Protein AF-A0A923ZLE6-F1 (afdb_monomer_lite)

Radius of gyration: 15.28 Å; chains: 1; bounding box: 30×18×50 Å

Secondary structure (DSSP, 8-state):
---------------S-TTSSEEE-TTS-EEEEEEEEETTEEEEEEEEEES-HHHHHHHHHH-

Structure (mmCIF, N/CA/C/O backbone):
data_AF-A0A923ZLE6-F1
#
_entry.id   AF-A0A923ZLE6-F1
#
loop_
_atom_site.group_PDB
_atom_site.id
_atom_site.type_symbol
_atom_site.label_atom_id
_atom_site.label_alt_id
_atom_site.label_comp_id
_atom_site.label_asym_id
_atom_site.label_entity_id
_atom_site.label_seq_id
_atom_site.pdbx_PDB_ins_code
_atom_site.Cartn_x
_atom_site.Cartn_y
_atom_site.Cartn_z
_atom_site.occupancy
_atom_site.B_iso_or_equiv
_atom_site.auth_seq_id
_atom_site.auth_comp_id
_atom_site.auth_asym_id
_atom_site.auth_atom_id
_atom_site.pdbx_PDB_model_num
ATOM 1 N N . MET A 1 1 ? -8.178 12.941 -39.469 1.00 42.44 1 MET A N 1
ATOM 2 C CA . MET A 1 1 ? -9.106 12.269 -38.526 1.00 42.44 1 MET A CA 1
ATOM 3 C C . MET A 1 1 ? -8.342 11.865 -37.264 1.00 42.44 1 MET A C 1
ATOM 5 O O . MET A 1 1 ? -7.676 10.840 -37.277 1.00 42.44 1 MET A O 1
ATOM 9 N N . ILE A 1 2 ? -8.366 12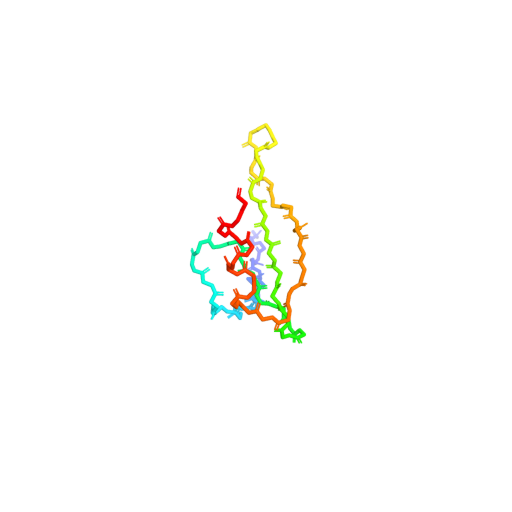.672 -36.197 1.00 52.47 2 ILE A N 1
ATOM 10 C CA . ILE A 1 2 ? -7.644 12.373 -34.943 1.00 52.47 2 ILE A CA 1
ATOM 11 C C . ILE A 1 2 ? -8.671 11.878 -33.921 1.00 52.47 2 ILE A C 1
ATOM 13 O O . ILE A 1 2 ? -9.587 12.606 -33.547 1.00 52.47 2 ILE A O 1
ATOM 17 N N . ARG A 1 3 ? -8.564 10.602 -33.534 1.00 52.25 3 ARG A N 1
ATOM 18 C CA . ARG A 1 3 ? -9.490 9.936 -32.607 1.00 52.25 3 ARG A CA 1
ATOM 19 C C . ARG A 1 3 ? -9.419 10.617 -31.237 1.00 52.25 3 ARG A C 1
ATOM 21 O O . ARG A 1 3 ? -8.360 10.657 -30.618 1.00 52.25 3 ARG A O 1
ATOM 28 N N . GLY A 1 4 ? -10.553 11.150 -30.783 1.00 49.84 4 GLY A N 1
ATOM 29 C CA . GLY A 1 4 ? -10.687 11.819 -29.493 1.00 49.84 4 GLY A CA 1
ATOM 30 C C . GLY A 1 4 ? -10.258 10.914 -28.341 1.00 49.84 4 GLY A C 1
ATOM 31 O O . GLY A 1 4 ? -10.829 9.845 -28.118 1.00 49.84 4 GLY A O 1
ATOM 32 N N . ILE A 1 5 ? -9.245 11.352 -27.598 1.00 64.88 5 ILE A N 1
ATOM 33 C CA . ILE A 1 5 ? -8.791 10.695 -26.375 1.00 64.88 5 ILE A CA 1
ATOM 34 C C . ILE A 1 5 ? -9.894 10.903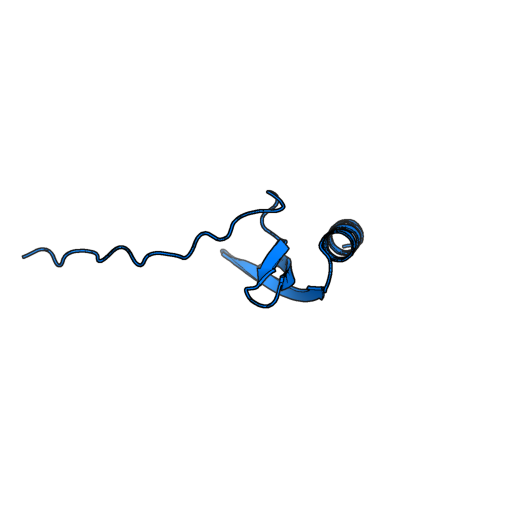 -25.330 1.00 64.88 5 ILE A C 1
ATOM 36 O O . ILE A 1 5 ? -9.961 11.947 -24.681 1.00 64.88 5 ILE A O 1
ATOM 40 N N . LYS A 1 6 ? -10.788 9.919 -25.166 1.00 59.12 6 LYS A N 1
ATOM 41 C CA . LYS A 1 6 ? -11.702 9.871 -24.018 1.00 59.12 6 LYS A CA 1
ATOM 42 C C . LYS A 1 6 ? -10.838 9.769 -22.762 1.00 59.12 6 LYS A C 1
ATOM 44 O O . LYS A 1 6 ? -10.366 8.684 -22.424 1.00 59.12 6 LYS A O 1
ATOM 49 N N . ARG A 1 7 ? -10.593 10.894 -22.083 1.00 59.28 7 ARG A N 1
ATOM 50 C CA . ARG A 1 7 ? -9.970 10.907 -20.755 1.00 59.28 7 ARG A CA 1
ATOM 51 C C . ARG A 1 7 ? -10.831 10.027 -19.848 1.00 59.28 7 ARG A C 1
ATOM 53 O O . ARG A 1 7 ? -11.929 10.422 -19.465 1.00 59.28 7 ARG A O 1
ATOM 60 N N . ARG A 1 8 ? -10.372 8.802 -19.554 1.00 56.94 8 ARG A N 1
ATOM 61 C CA . ARG A 1 8 ? -10.991 7.962 -18.522 1.00 56.94 8 ARG A CA 1
ATOM 62 C C . ARG A 1 8 ? -10.972 8.785 -17.240 1.00 56.94 8 ARG A C 1
ATOM 64 O O . ARG A 1 8 ? -9.897 9.202 -16.815 1.00 56.94 8 ARG A O 1
ATOM 71 N N . LYS A 1 9 ? -12.145 9.026 -16.646 1.00 49.19 9 LYS A N 1
ATOM 72 C CA . LYS A 1 9 ? -12.255 9.529 -15.274 1.00 49.19 9 LYS A CA 1
ATOM 73 C C . LYS A 1 9 ? -11.562 8.508 -14.369 1.00 49.19 9 LYS A C 1
ATOM 75 O O . LYS A 1 9 ? -12.156 7.508 -13.982 1.00 49.19 9 LYS A O 1
ATOM 80 N N . VAL A 1 10 ? -10.274 8.708 -14.108 1.00 57.53 10 VAL A N 1
ATOM 81 C CA . VAL A 1 10 ? -9.581 8.026 -13.019 1.00 57.53 10 VAL A CA 1
ATOM 82 C C . VAL A 1 10 ? -10.231 8.541 -11.748 1.00 57.53 10 VAL A C 1
ATOM 84 O O . VAL A 1 10 ? -10.243 9.741 -11.504 1.00 57.53 10 VAL A O 1
ATOM 87 N N . ASN A 1 11 ? -10.874 7.647 -11.005 1.00 54.16 11 ASN A N 1
ATOM 88 C CA . ASN A 1 11 ? -11.565 8.002 -9.777 1.00 54.16 11 ASN A CA 1
ATOM 89 C C . ASN A 1 11 ? -10.501 8.419 -8.748 1.00 54.16 11 ASN A C 1
ATOM 91 O O . ASN A 1 11 ? -9.768 7.573 -8.234 1.00 54.16 11 ASN A O 1
ATOM 95 N N . VAL A 1 12 ? -10.350 9.726 -8.531 1.00 56.56 12 VAL A N 1
ATOM 96 C CA . VAL A 1 12 ? -9.307 10.319 -7.682 1.00 56.56 12 VAL A CA 1
ATOM 97 C C . VAL A 1 12 ? -9.797 10.351 -6.229 1.00 56.56 12 VAL A C 1
ATOM 99 O O . VAL A 1 12 ? -10.077 11.406 -5.677 1.00 56.56 12 VAL A O 1
ATOM 102 N N . PHE A 1 13 ? -9.935 9.183 -5.597 1.00 52.16 13 PHE A N 1
ATOM 103 C CA . PHE A 1 13 ? -10.092 9.097 -4.139 1.00 52.16 13 PHE A CA 1
ATOM 104 C C . PHE A 1 13 ? -8.707 9.234 -3.482 1.00 52.16 13 PHE A C 1
ATOM 106 O O . PHE A 1 13 ? -8.071 8.243 -3.126 1.00 52.16 13 PHE 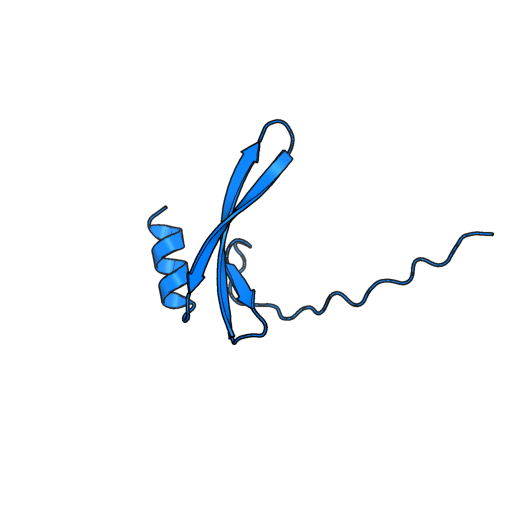A O 1
ATOM 113 N N . THR A 1 14 ? -8.196 10.460 -3.374 1.00 56.44 14 THR A N 1
ATOM 114 C CA . THR A 1 14 ? -6.938 10.792 -2.669 1.00 56.44 14 THR A CA 1
ATOM 115 C C . THR A 1 14 ? -7.250 11.775 -1.540 1.00 56.44 14 THR A C 1
ATOM 117 O O . THR A 1 14 ? -8.071 12.658 -1.746 1.00 56.44 14 THR A O 1
ATOM 120 N N . ALA A 1 15 ? -6.665 11.723 -0.344 1.00 56.31 15 ALA A N 1
ATOM 121 C CA . ALA A 1 15 ? -5.456 11.055 0.151 1.00 56.31 15 ALA A CA 1
ATOM 122 C C . ALA A 1 15 ? -5.667 10.669 1.633 1.00 56.31 15 ALA A C 1
ATOM 124 O O . ALA A 1 15 ? -6.598 11.195 2.248 1.00 56.31 15 ALA A O 1
ATOM 125 N N . PRO A 1 16 ? -4.883 9.739 2.211 1.00 52.75 16 PRO A N 1
ATOM 126 C CA . PRO A 1 16 ? -3.647 10.150 2.911 1.00 52.75 16 PRO A CA 1
ATOM 127 C C . PRO A 1 16 ? -2.556 9.071 2.717 1.00 52.75 16 PRO A C 1
ATOM 129 O O . PRO A 1 16 ? -2.821 7.892 2.904 1.00 52.75 16 PRO A O 1
ATOM 132 N N . ASP A 1 17 ? -1.354 9.313 2.199 1.00 52.41 17 ASP A N 1
ATOM 133 C CA . ASP A 1 17 ? -0.352 10.345 2.471 1.00 52.41 17 ASP A CA 1
ATOM 134 C C . ASP A 1 17 ? 0.651 10.381 1.297 1.00 52.41 17 ASP A C 1
ATOM 136 O O . ASP A 1 17 ? 0.798 9.447 0.505 1.00 52.41 17 ASP A O 1
ATOM 140 N N . CYS A 1 18 ? 1.315 11.519 1.136 1.00 48.59 18 CYS A N 1
ATOM 141 C CA . CYS A 1 18 ? 1.944 11.972 -0.105 1.00 48.59 18 CYS A CA 1
ATOM 142 C C . CYS A 1 18 ? 3.269 11.291 -0.513 1.00 48.59 18 CYS A C 1
ATOM 144 O O . CYS A 1 18 ? 3.806 11.641 -1.563 1.00 48.59 18 CYS A O 1
ATOM 146 N N . ASN A 1 19 ? 3.757 10.268 0.200 1.00 59.53 19 ASN A N 1
ATOM 147 C CA . ASN A 1 19 ? 4.905 9.463 -0.262 1.00 59.53 19 ASN A CA 1
ATOM 148 C C . ASN A 1 19 ? 4.541 8.451 -1.371 1.00 59.53 19 ASN A C 1
ATOM 150 O O . ASN A 1 19 ? 5.405 7.896 -2.064 1.00 59.53 19 ASN A O 1
ATOM 154 N N . GLY A 1 20 ? 3.243 8.253 -1.618 1.00 69.69 20 GLY A N 1
ATOM 155 C CA . GLY A 1 20 ? 2.728 7.505 -2.766 1.00 69.69 20 GLY A CA 1
ATOM 156 C C . GLY A 1 20 ? 2.856 5.983 -2.655 1.00 69.69 20 GLY A C 1
ATOM 157 O O . GLY A 1 20 ? 2.656 5.298 -3.667 1.00 69.69 20 GLY A O 1
ATOM 158 N N . MET A 1 21 ? 3.214 5.463 -1.473 1.00 85.69 21 MET A N 1
ATOM 159 C CA . MET A 1 21 ? 3.289 4.025 -1.183 1.00 85.69 21 MET A CA 1
ATOM 160 C C . MET A 1 21 ? 2.041 3.463 -0.513 1.00 85.69 21 MET A C 1
ATOM 162 O O . MET A 1 21 ? 1.761 2.283 -0.699 1.00 85.69 21 MET A O 1
ATOM 166 N N . ILE A 1 22 ? 1.246 4.275 0.179 1.00 88.12 22 ILE A N 1
ATOM 167 C CA . ILE A 1 22 ? -0.028 3.838 0.753 1.00 88.12 22 ILE A CA 1
ATOM 168 C C . ILE A 1 22 ? -1.172 4.276 -0.166 1.00 88.12 22 ILE A C 1
ATOM 170 O O . ILE A 1 22 ? -1.215 5.405 -0.655 1.00 88.12 22 ILE A O 1
ATOM 174 N N . ARG A 1 23 ? -2.107 3.363 -0.442 1.00 87.38 23 ARG A N 1
ATOM 175 C CA . ARG A 1 23 ? -3.321 3.635 -1.222 1.00 87.38 23 ARG A CA 1
ATOM 176 C C . ARG A 1 23 ? -4.549 3.132 -0.480 1.00 87.38 23 ARG A C 1
ATOM 178 O O . ARG A 1 23 ? -4.630 1.950 -0.156 1.00 87.38 23 ARG A O 1
ATOM 185 N N . LYS A 1 24 ? -5.546 4.000 -0.324 1.00 86.62 24 LYS A N 1
ATOM 186 C CA . LYS A 1 24 ? -6.868 3.620 0.177 1.00 86.62 24 LYS A CA 1
ATOM 187 C C . LYS A 1 24 ? -7.648 2.835 -0.885 1.00 86.62 24 LYS A C 1
ATOM 189 O O . LYS A 1 24 ? -7.670 3.207 -2.062 1.00 86.62 24 LYS A O 1
ATOM 194 N N . LEU A 1 25 ? -8.247 1.725 -0.477 1.00 88.06 25 LEU A N 1
ATOM 195 C CA . LEU A 1 25 ? -9.141 0.901 -1.281 1.00 88.06 25 LEU A CA 1
ATOM 196 C C . LEU A 1 25 ? -10.593 1.338 -1.069 1.00 88.06 25 LEU A C 1
ATOM 198 O O . LEU A 1 25 ? -10.940 1.932 -0.050 1.00 88.06 25 LEU A O 1
ATOM 202 N N . ASN A 1 26 ? -11.462 0.995 -2.022 1.00 85.56 26 ASN A N 1
ATOM 203 C CA . ASN A 1 26 ? -12.900 1.265 -1.908 1.00 85.56 26 ASN A CA 1
ATOM 204 C C . ASN A 1 26 ? -13.552 0.482 -0.758 1.00 85.56 26 ASN A C 1
ATOM 206 O O . ASN A 1 26 ? -14.597 0.888 -0.269 1.00 85.56 26 ASN A O 1
ATOM 210 N N . THR A 1 27 ? -12.920 -0.608 -0.312 1.00 86.81 27 THR A N 1
ATOM 211 C CA . THR A 1 27 ? -13.311 -1.380 0.876 1.00 86.81 27 THR A CA 1
ATOM 212 C C . THR A 1 27 ? -13.047 -0.633 2.188 1.00 86.81 27 THR A C 1
ATOM 214 O O . THR A 1 27 ? -13.490 -1.076 3.238 1.00 86.81 27 THR A O 1
ATOM 217 N N . GLY A 1 28 ? -12.328 0.496 2.151 1.00 87.19 28 GLY A N 1
ATOM 218 C CA . GLY A 1 28 ? -11.901 1.244 3.336 1.00 87.19 28 GLY A CA 1
ATOM 219 C C . GLY A 1 28 ? -10.525 0.834 3.866 1.00 87.19 28 GLY A C 1
ATOM 220 O O . GLY A 1 28 ? -9.949 1.565 4.668 1.00 87.19 28 GLY A O 1
ATOM 221 N N . GLU A 1 29 ? -9.971 -0.272 3.371 1.00 90.31 29 GLU A N 1
ATOM 222 C CA . GLU A 1 29 ? -8.633 -0.759 3.710 1.00 90.31 29 GLU A CA 1
ATOM 223 C C . GLU A 1 29 ? -7.521 0.066 3.045 1.00 90.31 29 GLU A C 1
ATOM 225 O O . GLU A 1 29 ? -7.727 0.778 2.060 1.00 90.31 29 GLU A O 1
ATOM 230 N N . TYR A 1 30 ? -6.301 -0.077 3.550 1.00 90.75 30 TYR A N 1
ATOM 231 C CA . TYR A 1 30 ? -5.102 0.617 3.100 1.00 90.75 30 TYR A CA 1
ATOM 232 C C . TYR A 1 30 ? -4.096 -0.393 2.560 1.00 90.75 30 TYR A C 1
ATOM 234 O O . TYR A 1 30 ? -3.584 -1.233 3.292 1.00 90.75 30 TYR A O 1
ATOM 242 N N . ARG A 1 31 ? -3.778 -0.319 1.269 1.00 90.44 31 ARG A N 1
ATOM 243 C CA . ARG A 1 31 ? -2.738 -1.148 0.652 1.00 90.44 31 ARG A CA 1
ATOM 244 C C . ARG A 1 31 ? -1.396 -0.426 0.692 1.00 90.44 31 ARG A C 1
ATOM 246 O O . ARG A 1 31 ? -1.312 0.705 0.213 1.00 90.44 31 ARG A O 1
ATOM 253 N N . LEU A 1 32 ? -0.362 -1.100 1.188 1.00 90.25 32 LEU A N 1
ATOM 254 C CA . LEU A 1 32 ? 1.019 -0.611 1.200 1.00 90.25 32 LEU A CA 1
ATOM 255 C C . LEU A 1 32 ? 1.816 -1.216 0.038 1.00 90.25 32 LEU A C 1
ATOM 257 O O . LEU A 1 32 ? 1.783 -2.428 -0.205 1.00 90.25 32 LEU A O 1
ATOM 261 N N . TYR A 1 33 ? 2.554 -0.366 -0.666 1.00 89.25 33 TYR A N 1
ATOM 262 C CA . TYR A 1 33 ? 3.473 -0.728 -1.734 1.00 89.25 33 TYR A CA 1
ATOM 263 C C . TYR A 1 33 ? 4.920 -0.445 -1.330 1.00 89.25 33 TYR A C 1
ATOM 265 O O . TYR A 1 33 ? 5.198 0.529 -0.647 1.00 89.25 33 TYR A O 1
ATOM 273 N N . HIS A 1 34 ? 5.854 -1.238 -1.847 1.00 84.56 34 HIS A N 1
ATOM 274 C CA . HIS A 1 34 ? 7.285 -0.936 -1.815 1.00 84.56 34 HIS A CA 1
ATOM 275 C C . HIS A 1 34 ? 7.810 -0.695 -3.232 1.00 84.56 34 HIS A C 1
ATOM 277 O O . HIS A 1 34 ? 7.412 -1.390 -4.177 1.00 84.56 34 HIS A O 1
ATOM 283 N N . ARG A 1 35 ? 8.708 0.288 -3.390 1.00 86.19 35 ARG A N 1
ATOM 284 C CA . ARG A 1 35 ? 9.402 0.556 -4.659 1.00 86.19 35 ARG A CA 1
ATOM 285 C C . ARG A 1 35 ? 10.606 -0.363 -4.779 1.00 86.19 35 ARG A C 1
ATOM 287 O O . ARG A 1 35 ? 11.600 -0.171 -4.095 1.00 86.19 35 ARG A O 1
ATOM 294 N N . ARG A 1 36 ? 10.562 -1.282 -5.736 1.00 82.88 36 ARG A N 1
ATOM 295 C CA . ARG A 1 36 ? 11.730 -2.067 -6.136 1.00 82.88 36 ARG A CA 1
ATOM 296 C C . ARG A 1 36 ? 12.210 -1.602 -7.506 1.00 82.88 36 ARG A C 1
ATOM 298 O O . ARG A 1 36 ? 11.409 -1.454 -8.430 1.00 82.88 36 ARG A O 1
ATOM 305 N N . LYS A 1 37 ? 13.518 -1.403 -7.664 1.00 82.31 37 LYS A N 1
ATOM 306 C CA . LYS A 1 37 ? 14.123 -1.223 -8.991 1.00 82.31 37 LYS A CA 1
ATOM 307 C C . LYS A 1 37 ? 14.236 -2.592 -9.663 1.00 82.31 37 LYS A C 1
ATOM 309 O O . LYS A 1 37 ? 14.885 -3.487 -9.128 1.00 82.31 37 LYS A O 1
ATOM 314 N N . ALA A 1 38 ? 13.590 -2.758 -10.812 1.00 76.06 38 ALA A N 1
ATOM 315 C CA . ALA A 1 38 ? 13.755 -3.926 -11.670 1.00 76.06 38 ALA A CA 1
ATOM 316 C C . ALA A 1 38 ? 14.317 -3.436 -13.011 1.00 76.06 38 ALA A C 1
ATOM 318 O O . ALA A 1 38 ? 13.578 -3.106 -13.940 1.00 76.06 38 ALA A O 1
ATOM 319 N N . GLY A 1 39 ? 15.643 -3.297 -13.068 1.00 82.88 39 GLY A N 1
ATOM 320 C CA . GLY A 1 39 ? 16.338 -2.713 -14.215 1.00 82.88 39 GLY A CA 1
ATOM 321 C C . GLY A 1 39 ? 16.000 -1.231 -14.404 1.00 82.88 39 GLY A C 1
ATOM 322 O O . GLY A 1 39 ? 16.066 -0.446 -13.459 1.00 82.88 39 GLY A O 1
ATOM 323 N N . LYS A 1 40 ? 15.622 -0.848 -15.630 1.00 83.94 40 LYS A N 1
ATOM 324 C CA . LYS A 1 40 ? 15.324 0.547 -16.006 1.00 83.94 40 LYS A CA 1
ATOM 325 C C . LYS A 1 40 ? 14.029 1.094 -15.378 1.00 83.94 40 LYS A C 1
ATOM 327 O O . LYS A 1 40 ? 13.866 2.308 -15.301 1.00 83.94 40 LYS A O 1
ATOM 332 N N . ASN A 1 41 ? 13.125 0.225 -14.914 1.00 78.25 41 ASN A N 1
ATOM 333 C CA . ASN A 1 41 ? 11.799 0.606 -14.421 1.00 78.25 41 ASN A CA 1
ATOM 334 C C . ASN A 1 41 ? 11.661 0.427 -12.898 1.00 78.25 41 ASN A C 1
ATOM 336 O O . ASN A 1 41 ? 12.205 -0.504 -12.299 1.00 78.25 41 ASN A O 1
ATOM 340 N N . ILE A 1 42 ? 10.871 1.306 -12.272 1.00 82.38 42 ILE A N 1
ATOM 341 C CA . ILE A 1 42 ? 10.494 1.205 -10.856 1.00 82.38 42 ILE A CA 1
ATOM 342 C C . ILE A 1 42 ? 9.171 0.443 -10.767 1.00 82.38 42 ILE A C 1
ATOM 344 O O . ILE A 1 42 ? 8.140 0.918 -11.242 1.00 82.38 42 ILE A O 1
ATOM 348 N N . VAL A 1 43 ? 9.196 -0.729 -10.138 1.00 83.56 43 VAL A N 1
ATOM 349 C CA . VAL A 1 43 ? 8.018 -1.578 -9.933 1.00 83.56 43 VAL A CA 1
ATOM 350 C C . VAL A 1 43 ? 7.521 -1.412 -8.498 1.00 83.56 43 VAL A C 1
ATOM 352 O O . VAL A 1 43 ? 8.314 -1.306 -7.561 1.00 83.56 43 VAL A O 1
ATOM 355 N N . ARG A 1 44 ? 6.196 -1.387 -8.314 1.00 88.38 44 ARG A N 1
ATOM 356 C CA . ARG A 1 44 ? 5.551 -1.359 -6.994 1.00 88.38 44 ARG A CA 1
ATOM 357 C C . ARG A 1 44 ? 5.083 -2.763 -6.627 1.00 88.38 44 ARG A C 1
ATOM 359 O O . ARG A 1 44 ? 4.245 -3.320 -7.331 1.00 88.38 44 ARG A O 1
ATOM 366 N N . LYS A 1 45 ? 5.598 -3.326 -5.534 1.00 87.75 45 LYS A N 1
ATOM 367 C CA . LYS A 1 45 ? 5.132 -4.615 -4.997 1.00 87.75 45 LYS A CA 1
ATOM 368 C C . LYS A 1 45 ? 4.208 -4.363 -3.809 1.00 87.75 45 LYS A C 1
ATOM 370 O O . LYS A 1 45 ? 4.551 -3.565 -2.947 1.00 87.75 45 LYS A O 1
ATOM 375 N N . SER A 1 46 ? 3.045 -5.014 -3.782 1.00 88.25 46 SER A N 1
ATOM 376 C CA . SER A 1 46 ? 2.140 -4.970 -2.625 1.00 88.25 46 SER A CA 1
ATOM 377 C C . SER A 1 46 ? 2.749 -5.787 -1.489 1.00 88.25 46 SER A C 1
ATOM 379 O O . SER A 1 46 ? 3.057 -6.959 -1.699 1.00 88.25 46 SER A O 1
ATOM 381 N N . ILE A 1 47 ? 2.918 -5.171 -0.321 1.00 87.19 47 ILE A N 1
ATOM 382 C CA . ILE A 1 47 ? 3.433 -5.840 0.886 1.00 87.19 47 ILE A CA 1
ATOM 383 C C . ILE A 1 47 ? 2.271 -6.379 1.722 1.00 87.19 47 ILE A C 1
ATOM 385 O O . ILE A 1 47 ? 2.364 -7.459 2.289 1.00 87.19 47 ILE A O 1
ATOM 389 N N . GLY A 1 48 ? 1.142 -5.666 1.724 1.00 89.88 48 GLY A N 1
ATOM 390 C CA . GLY A 1 48 ? -0.046 -6.070 2.462 1.00 89.88 48 GLY A CA 1
ATOM 391 C C . GLY A 1 48 ? -1.191 -5.071 2.338 1.00 89.88 48 GLY A C 1
ATOM 392 O O . GLY A 1 48 ? -1.048 -3.991 1.752 1.00 89.88 48 GLY A O 1
ATOM 393 N N . THR A 1 49 ? -2.339 -5.466 2.879 1.00 93.69 49 THR A N 1
ATOM 394 C CA . THR A 1 49 ? -3.525 -4.630 3.084 1.00 93.69 49 THR A CA 1
ATOM 395 C C . THR A 1 49 ? -3.795 -4.531 4.578 1.00 93.69 49 THR A C 1
ATOM 397 O O . THR A 1 49 ? -3.791 -5.538 5.278 1.00 93.69 49 THR A O 1
ATOM 400 N N . TYR A 1 50 ? -4.012 -3.314 5.058 1.00 92.00 50 TYR A N 1
ATOM 401 C CA . TYR A 1 50 ? -4.175 -2.989 6.466 1.00 92.00 50 TYR A CA 1
ATOM 402 C C . TYR A 1 50 ? -5.513 -2.302 6.688 1.00 92.00 50 TYR A C 1
ATOM 404 O O . TYR A 1 50 ? -5.931 -1.460 5.897 1.00 92.00 50 TYR A O 1
ATOM 412 N N . SER A 1 51 ? -6.164 -2.597 7.804 1.00 90.12 51 SER A N 1
ATOM 413 C CA . SER A 1 51 ? -7.459 -1.998 8.140 1.00 90.12 51 SER A CA 1
ATOM 414 C C . SER A 1 51 ? -7.345 -0.525 8.554 1.00 90.12 51 SER A C 1
ATOM 416 O O . SER A 1 51 ? -8.328 0.207 8.512 1.00 90.12 51 SER A O 1
ATOM 418 N N . SER A 1 52 ? -6.148 -0.067 8.943 1.00 91.12 52 SER A N 1
ATOM 419 C CA . SER A 1 52 ? -5.907 1.301 9.409 1.00 91.12 52 SER A CA 1
ATOM 420 C C . SER A 1 52 ? -4.632 1.897 8.824 1.00 91.12 52 SER A C 1
ATOM 422 O O . SER A 1 52 ? -3.617 1.218 8.654 1.00 91.12 52 SER A O 1
ATOM 424 N N . LEU A 1 53 ? -4.676 3.204 8.576 1.00 87.12 53 LEU A N 1
ATOM 425 C CA . LEU A 1 53 ? -3.558 3.979 8.056 1.00 87.12 53 LEU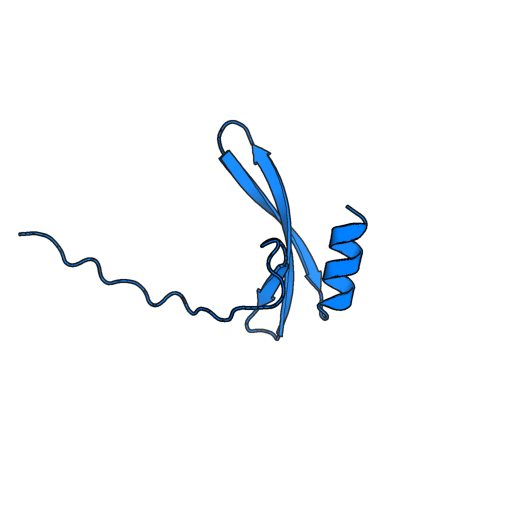 A CA 1
ATOM 426 C C . LEU A 1 53 ? -2.383 4.043 9.032 1.00 87.12 53 LEU A C 1
ATOM 428 O O . LEU A 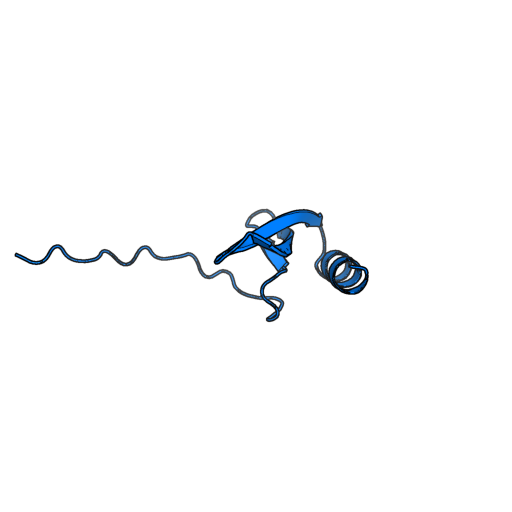1 53 ? -1.236 3.966 8.607 1.00 87.12 53 LEU A O 1
ATOM 432 N N . ALA A 1 54 ? -2.651 4.156 10.335 1.00 89.75 54 ALA A N 1
ATOM 433 C CA . ALA A 1 54 ? -1.592 4.214 11.342 1.00 89.75 54 ALA A CA 1
ATOM 434 C C . ALA A 1 54 ? -0.741 2.935 11.336 1.00 89.75 54 ALA A C 1
ATOM 436 O O . ALA A 1 54 ? 0.475 3.000 11.479 1.00 89.75 54 ALA A O 1
ATOM 437 N N . ILE A 1 55 ? -1.384 1.785 11.110 1.00 89.50 55 ILE A N 1
ATOM 438 C CA . ILE A 1 55 ? -0.710 0.490 10.985 1.00 89.50 55 ILE A CA 1
ATOM 439 C C . ILE A 1 55 ? 0.142 0.485 9.715 1.00 89.50 55 ILE A C 1
ATOM 441 O O . ILE A 1 55 ? 1.336 0.219 9.786 1.00 89.50 55 ILE A O 1
ATOM 445 N N . ALA A 1 56 ? -0.438 0.866 8.572 1.00 88.94 56 ALA A N 1
ATOM 446 C CA . ALA A 1 56 ? 0.290 0.928 7.305 1.00 88.94 56 ALA A CA 1
ATOM 447 C C . ALA A 1 56 ? 1.526 1.851 7.366 1.00 88.94 56 ALA A C 1
ATOM 449 O O . ALA A 1 56 ? 2.566 1.497 6.821 1.00 88.94 56 ALA A O 1
ATOM 450 N N . LYS A 1 57 ? 1.438 2.991 8.067 1.00 87.00 57 LYS A N 1
ATOM 451 C CA . LYS A 1 57 ? 2.569 3.913 8.279 1.00 87.00 57 LYS A CA 1
ATOM 452 C C . LYS A 1 57 ? 3.669 3.347 9.162 1.00 87.00 57 LYS A C 1
ATOM 454 O O . LYS A 1 57 ? 4.836 3.560 8.868 1.00 87.00 57 LYS A O 1
ATOM 459 N N . LYS A 1 58 ? 3.315 2.646 10.242 1.00 89.50 58 LYS A N 1
AT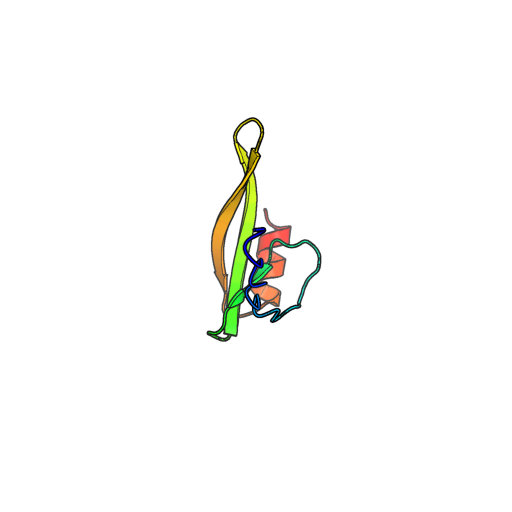OM 460 C CA . LYS A 1 58 ? 4.316 1.982 11.088 1.00 89.50 58 LYS A CA 1
ATOM 461 C C . LYS A 1 58 ? 5.110 0.961 10.274 1.00 89.50 58 LYS A C 1
ATOM 463 O O . LYS A 1 58 ? 6.330 1.009 10.284 1.00 89.50 58 LYS A O 1
ATOM 468 N N . TYR A 1 59 ? 4.421 0.147 9.474 1.00 85.69 59 TYR A N 1
ATOM 469 C CA . TYR A 1 59 ? 5.079 -0.783 8.555 1.00 85.69 59 TYR A CA 1
ATOM 470 C C . TYR A 1 59 ? 5.911 -0.084 7.473 1.00 85.69 59 TYR A C 1
ATOM 472 O O . TYR A 1 59 ? 6.944 -0.609 7.084 1.00 85.69 59 TYR A O 1
ATOM 480 N N . GLU A 1 60 ? 5.493 1.086 6.974 1.00 83.75 60 GLU A N 1
ATOM 481 C CA . GLU A 1 60 ? 6.321 1.881 6.054 1.00 83.75 60 GLU A CA 1
ATOM 482 C C . GLU A 1 60 ? 7.637 2.325 6.713 1.00 83.75 60 GLU A C 1
ATOM 484 O O . GLU A 1 60 ? 8.659 2.344 6.041 1.00 83.75 60 GLU A O 1
ATOM 489 N N . GLN A 1 61 ? 7.621 2.668 8.004 1.00 83.69 61 GLN A N 1
ATOM 490 C CA . GLN A 1 61 ? 8.813 3.090 8.751 1.00 83.69 61 GLN A CA 1
ATOM 491 C C . GLN A 1 61 ? 9.729 1.925 9.155 1.00 83.69 61 GLN A C 1
ATOM 493 O O . GLN A 1 61 ? 10.924 2.137 9.335 1.00 83.69 61 GLN A O 1
ATOM 498 N N . GLU A 1 62 ? 9.178 0.723 9.329 1.00 83.75 62 GLU A N 1
ATOM 499 C CA . GLU A 1 62 ? 9.929 -0.484 9.703 1.00 83.75 62 GLU A CA 1
ATOM 500 C C . GLU A 1 62 ? 10.694 -1.131 8.531 1.00 83.75 62 GLU A C 1
ATOM 502 O O . GLU A 1 62 ? 11.562 -1.970 8.774 1.00 83.75 62 GLU A O 1
ATOM 507 N N . ILE A 1 63 ? 10.376 -0.774 7.278 1.00 76.69 63 ILE A N 1
ATOM 508 C CA . ILE A 1 63 ? 10.949 -1.350 6.041 1.00 76.69 63 ILE A CA 1
ATOM 509 C C . ILE A 1 63 ? 12.009 -0.429 5.440 1.00 76.69 63 ILE A C 1
ATOM 511 O O . ILE A 1 63 ? 13.077 -0.960 5.056 1.00 76.69 63 ILE A O 1
#

Foldseek 3Di:
DDDDDPPPPPPPPDDPDDVPQWDQDPVQKIWGWDWDDDDPDTDTDTPDIGNDPVVSVVVVVVD

Sequence (63 aa):
MIRGIKRRKVNVFTAPDCNGMIRKLNTGEYRLYHRRKAGKNIVRKSIGTYSSLAIAKKYEQEI

pLDDT: mean 76.6, std 15.33, range [42.44, 93.69]